Protein 5EON (pdb70)

Secondary structure (DSSP, 8-state):
-HHHHHHHHHHHHHHHHHHHHHHHHHHH-/-HHHHHHHHHHHHHHHHHHHHHHHHHHT-/-HHHHHHHHHHHHHHHHHHHHHHHHHHH-

Structure (mmCIF, N/CA/C/O backbone):
data_5EON
#
_entry.id   5EON
#
_cell.length_a   59.256
_cell.length_b   59.256
_cell.length_c   52.519
_cell.angle_alpha   90.00
_cell.angle_beta   90.00
_cell.angle_gamma   90.00
#
_symmetry.space_group_name_H-M   'P 42 21 2'
#
loop_
_entity.id
_entity.type
_entity.pdbx_description
1 polymer ACC-Hex
2 water water
#
loop_
_atom_site.group_PDB
_atom_site.id
_atom_site.type_symbol
_atom_site.label_atom_id
_atom_site.label_alt_id
_atom_site.label_comp_id
_atom_site.label_asym_id
_atom_site.label_entity_id
_atom_site.label_seq_id
_atom_site.pdbx_PDB_ins_code
_atom_site.Cartn_x
_atom_site.Cartn_y
_atom_site.Cartn_z
_atom_site.occupancy
_atom_site.B_iso_or_equiv
_atom_site.auth_seq_id
_atom_site.auth_comp_id
_atom_site.auth_asym_id
_atom_site.auth_atom_id
_atom_site.pdbx_PDB_model_num
ATOM 4 N N . GLU A 1 2 ? -16.305 -23.998 16.685 1.00 45.51 2 GLU A N 1
ATOM 5 C CA . GLU A 1 2 ? -14.870 -24.053 16.940 1.00 40.17 2 GLU A CA 1
ATOM 6 C C . GLU A 1 2 ? -14.102 -23.034 16.107 1.00 32.90 2 GLU A C 1
ATOM 7 O O . GLU A 1 2 ? -14.110 -23.091 14.877 1.00 32.26 2 GLU A O 1
ATOM 19 N N . LEU A 1 3 ? -13.430 -22.104 16.788 1.00 33.10 3 LEU A N 1
ATOM 20 C CA . LEU A 1 3 ? -12.535 -21.189 16.090 1.00 33.88 3 LEU A CA 1
ATOM 21 C C . LEU A 1 3 ? -11.416 -21.943 15.384 1.00 31.62 3 LEU A C 1
ATOM 22 O O . LEU A 1 3 ? -10.927 -21.492 14.343 1.00 31.00 3 LEU A O 1
ATOM 38 N N . LYS A 1 4 ? -10.995 -23.088 15.928 1.00 34.07 4 LYS A N 1
ATOM 39 C CA . LYS A 1 4 ? -9.991 -23.895 15.243 1.00 32.84 4 LYS A CA 1
ATOM 40 C C . LYS A 1 4 ? -10.491 -24.334 13.873 1.00 30.37 4 LYS A C 1
ATOM 41 O O . LYS A 1 4 ? -9.732 -24.332 12.896 1.00 29.43 4 LYS A O 1
ATOM 60 N N . ALA A 1 5 ? -11.767 -24.718 13.782 1.00 28.72 5 ALA A N 1
ATOM 61 C CA . ALA A 1 5 ? -12.340 -25.085 12.490 1.00 29.59 5 ALA A CA 1
ATOM 62 C C . ALA A 1 5 ? -12.449 -23.873 11.576 1.00 29.96 5 ALA A C 1
ATOM 63 O O . ALA A 1 5 ? -12.166 -23.964 10.375 1.00 27.73 5 ALA A O 1
ATOM 70 N N . ILE A 1 6 ? -12.860 -22.730 12.127 1.00 30.62 6 ILE A N 1
ATOM 71 C CA . ILE A 1 6 ? -12.958 -21.510 11.332 1.00 27.63 6 ILE A CA 1
ATOM 72 C C . ILE A 1 6 ? -11.598 -21.146 10.750 1.00 26.31 6 ILE A C 1
ATOM 73 O O . ILE A 1 6 ? -11.484 -20.802 9.569 1.00 26.68 6 ILE A O 1
ATOM 89 N N . ALA A 1 7 ? -10.544 -21.225 11.566 1.00 28.74 7 ALA A N 1
ATOM 90 C CA . ALA A 1 7 ? -9.205 -20.925 11.070 1.00 28.09 7 ALA A CA 1
ATOM 91 C C . ALA A 1 7 ? -8.829 -21.853 9.921 1.00 26.06 7 ALA A C 1
ATOM 92 O O . ALA A 1 7 ? -8.297 -21.410 8.897 1.00 24.65 7 ALA A O 1
ATOM 99 N N . GLN A 1 8 ? -9.101 -23.150 10.077 1.00 29.25 8 GLN A N 1
ATOM 100 C CA . GLN A 1 8 ? -8.763 -24.110 9.031 1.00 29.83 8 GLN A CA 1
ATOM 101 C C . GLN A 1 8 ? -9.565 -23.844 7.765 1.00 27.51 8 GLN A C 1
ATOM 102 O O . GLN A 1 8 ? -9.062 -24.024 6.649 1.00 28.23 8 GLN A O 1
ATOM 116 N N . GLU A 1 9 ? -10.818 -23.412 7.916 1.00 27.02 9 GLU A N 1
ATOM 117 C CA . GLU A 1 9 ? -11.655 -23.162 6.749 1.00 25.35 9 GLU A CA 1
ATOM 118 C C . GLU A 1 9 ? -11.188 -21.924 5.992 1.00 24.09 9 GLU A C 1
ATOM 119 O O . GLU A 1 9 ? -11.208 -21.903 4.756 1.00 25.13 9 GLU A O 1
ATOM 131 N N . PHE A 1 10 ? -10.746 -20.889 6.711 1.00 23.17 10 PHE A N 1
ATOM 132 C CA . PHE A 1 10 ? -10.178 -19.726 6.039 1.00 21.07 10 PHE A CA 1
ATOM 133 C C . PHE A 1 10 ? -8.855 -20.062 5.361 1.00 22.57 10 PHE A C 1
ATOM 134 O O . PHE A 1 10 ? -8.549 -19.506 4.301 1.00 24.56 10 PHE A O 1
ATOM 151 N N . LYS A 1 11 ? -8.061 -20.962 5.946 1.00 24.33 11 LYS A N 1
ATOM 152 C CA . LYS A 1 11 ? -6.839 -21.398 5.277 1.00 24.74 11 LYS A CA 1
ATOM 153 C C . LYS A 1 11 ? -7.160 -22.065 3.946 1.00 25.70 11 LYS A C 1
ATOM 154 O O . LYS A 1 11 ? -6.493 -21.808 2.937 1.00 24.55 11 LYS A O 1
ATOM 173 N N . ALA A 1 12 ? -8.187 -22.918 3.921 1.00 26.60 12 ALA A N 1
ATOM 174 C CA . ALA A 1 12 ? -8.603 -23.545 2.671 1.00 26.54 12 ALA A CA 1
ATOM 175 C C . ALA A 1 12 ? -9.109 -22.509 1.677 1.00 22.31 12 ALA A C 1
ATOM 176 O O . ALA A 1 12 ? -8.810 -22.587 0.480 1.00 24.36 12 ALA A O 1
ATOM 183 N N . ILE A 1 13 ? -9.886 -21.532 2.154 1.00 21.12 13 ILE A N 1
ATOM 184 C CA . ILE A 1 13 ? -10.401 -20.485 1.278 1.00 21.97 13 ILE A CA 1
ATOM 185 C C . ILE A 1 13 ? -9.251 -19.706 0.653 1.00 21.58 13 ILE A C 1
ATOM 186 O O . ILE A 1 13 ? -9.272 -19.389 -0.542 1.00 20.35 13 ILE A O 1
ATOM 202 N N . ALA A 1 14 ? -8.232 -19.382 1.452 1.00 23.84 14 ALA A N 1
ATOM 203 C CA . ALA A 1 14 ? -7.070 -18.682 0.915 1.00 23.12 14 ALA A CA 1
ATOM 204 C C . ALA A 1 14 ? -6.413 -19.489 -0.197 1.00 23.65 14 ALA A C 1
ATOM 205 O O . ALA A 1 14 ? -6.014 -18.933 -1.227 1.00 21.61 14 ALA A O 1
ATOM 212 N N . LYS A 1 15 ? -6.294 -20.806 -0.003 1.00 23.15 15 LYS A N 1
ATOM 213 C CA . LYS A 1 15 ? -5.694 -21.663 -1.019 1.00 25.29 15 LYS A CA 1
ATOM 214 C C . LYS A 1 15 ? -6.514 -21.654 -2.303 1.00 25.66 15 LYS A C 1
ATOM 215 O O . LYS A 1 15 ? -5.955 -21.595 -3.405 1.00 24.92 15 LYS A O 1
ATOM 234 N N . GLU A 1 16 ? -7.843 -21.709 -2.182 1.00 25.43 16 GLU A N 1
ATOM 235 C CA . GLU A 1 16 ? -8.694 -21.732 -3.368 1.00 22.73 16 GLU A CA 1
ATOM 236 C C . GLU A 1 16 ? -8.643 -20.405 -4.114 1.00 21.74 16 GLU A C 1
ATOM 237 O O . GLU A 1 16 ? -8.619 -20.383 -5.350 1.00 22.06 16 GLU A O 1
ATOM 249 N N . PHE A 1 17 ? -8.634 -19.286 -3.385 1.00 19.70 17 PHE A N 1
ATOM 250 C CA . PHE A 1 17 ? -8.518 -17.991 -4.047 1.00 21.44 17 PHE A CA 1
ATOM 251 C C . PHE A 1 17 ? -7.149 -17.814 -4.687 1.00 20.56 17 PHE A C 1
ATOM 252 O O . PHE A 1 17 ? -7.034 -17.143 -5.716 1.00 19.14 17 PHE A O 1
ATOM 269 N N . LYS A 1 18 ? -6.102 -18.400 -4.101 1.00 21.20 18 LYS A N 1
ATOM 270 C CA . LYS A 1 18 ? -4.797 -18.370 -4.752 1.00 21.76 18 LYS A CA 1
ATOM 271 C C . LYS A 1 18 ? -4.853 -19.074 -6.101 1.00 21.64 18 LYS A C 1
ATOM 272 O O . LYS A 1 18 ? -4.255 -18.610 -7.080 1.00 23.26 18 LYS A O 1
ATOM 291 N N . ALA A 1 19 ? -5.581 -20.190 -6.174 1.00 21.28 19 ALA A N 1
ATOM 292 C CA . ALA A 1 19 ? -5.731 -20.905 -7.436 1.00 19.90 19 ALA A CA 1
ATOM 293 C C . ALA A 1 19 ? -6.592 -20.120 -8.416 1.00 20.19 19 ALA A C 1
ATOM 294 O O . ALA A 1 19 ? -6.279 -20.053 -9.610 1.00 24.31 19 ALA A O 1
ATOM 301 N N . ILE A 1 20 ? -7.684 -19.527 -7.929 1.00 21.75 20 ILE A N 1
ATOM 302 C CA . ILE A 1 20 ? -8.535 -18.699 -8.783 1.00 20.35 20 ILE A CA 1
ATOM 303 C C . ILE A 1 20 ? -7.724 -17.554 -9.374 1.00 22.36 20 ILE A C 1
ATOM 304 O O . ILE A 1 20 ? -7.804 -17.267 -10.573 1.00 22.84 20 ILE A O 1
ATOM 320 N N . ALA A 1 21 ? -6.927 -16.882 -8.540 1.00 23.32 21 ALA A N 1
ATOM 321 C CA . ALA A 1 21 ? -6.094 -15.795 -9.043 1.00 22.43 21 ALA A CA 1
ATOM 322 C C . ALA A 1 21 ? -5.154 -16.289 -10.133 1.00 24.58 21 ALA A C 1
ATOM 323 O O . ALA A 1 21 ? -4.946 -15.606 -11.144 1.00 24.83 21 ALA A O 1
ATOM 330 N N . TRP A 1 22 ? -4.579 -17.478 -9.947 1.00 23.50 22 TRP A N 1
ATOM 331 C CA . TRP A 1 22 ? -3.671 -18.032 -10.942 1.00 24.58 22 TRP A CA 1
ATOM 332 C C . TRP A 1 22 ? -4.389 -18.296 -12.261 1.00 24.76 22 TRP A C 1
ATOM 333 O O . TRP A 1 22 ? -3.863 -17.984 -13.336 1.00 26.75 22 TRP A O 1
ATOM 354 N N . GLU A 1 23 ? -5.591 -18.873 -12.199 1.00 23.69 23 GLU A N 1
ATOM 355 C CA . GLU A 1 23 ? -6.319 -19.198 -13.422 1.00 23.93 23 GLU A CA 1
ATOM 356 C C . GLU A 1 23 ? -6.744 -17.938 -14.168 1.00 24.99 23 GLU A C 1
ATOM 357 O O . GLU A 1 23 ? -6.628 -17.873 -15.396 1.00 26.90 23 GLU A O 1
ATOM 369 N N . PHE A 1 24 ? -7.248 -16.929 -13.450 1.00 24.60 24 PHE A N 1
ATOM 370 C CA . PHE A 1 24 ? -7.611 -15.677 -14.108 1.00 25.11 24 PHE A CA 1
ATOM 37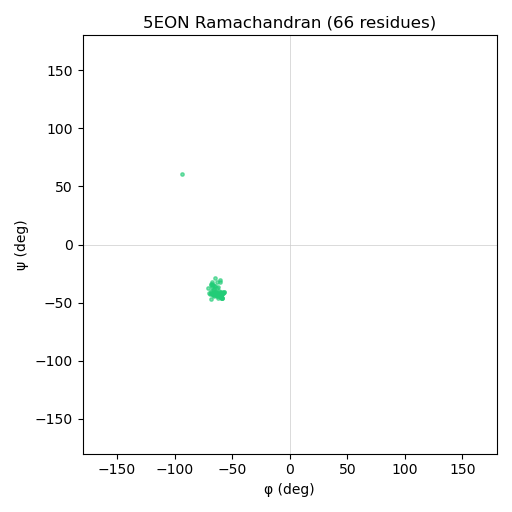1 C C . PHE A 1 24 ? -6.383 -14.967 -14.660 1.00 25.41 24 PHE A C 1
ATOM 372 O O . PHE A 1 24 ? -6.457 -14.335 -15.720 1.00 25.91 24 PHE A O 1
ATOM 389 N N . LYS A 1 25 ? -5.252 -15.054 -13.960 1.00 27.69 25 LYS A N 1
ATOM 390 C CA . LYS A 1 25 ? -4.011 -14.510 -14.497 1.00 28.20 25 LYS A CA 1
ATOM 391 C C . LYS A 1 25 ? -3.668 -15.153 -15.835 1.00 29.56 25 LYS A C 1
ATOM 392 O O . LYS A 1 25 ? -3.246 -14.467 -16.774 1.00 31.79 25 LYS A O 1
ATOM 411 N N . ALA A 1 26 ? -3.852 -16.471 -15.942 1.00 28.89 26 AL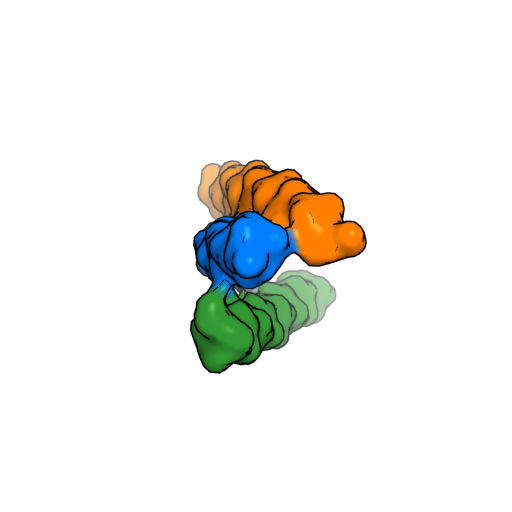A A N 1
ATOM 412 C CA . ALA A 1 26 ? -3.555 -17.166 -17.189 1.00 30.38 26 ALA A CA 1
ATOM 413 C C . ALA A 1 26 ? -4.547 -16.790 -18.282 1.00 30.70 26 ALA A C 1
ATOM 414 O O . ALA A 1 26 ? -4.155 -16.581 -19.435 1.00 32.08 26 ALA A O 1
ATOM 421 N N . ILE A 1 27 ? -5.836 -16.709 -17.944 1.00 29.26 27 ILE A N 1
ATOM 422 C CA . ILE A 1 27 ? -6.838 -16.293 -18.923 1.00 28.99 27 ILE A CA 1
ATOM 423 C C . ILE A 1 27 ? -6.541 -14.882 -19.417 1.00 29.86 27 ILE A C 1
ATOM 424 O O . ILE A 1 27 ? -6.607 -14.602 -20.620 1.00 33.37 27 ILE A O 1
ATOM 440 N N . ALA A 1 28 ? -6.212 -13.971 -18.498 1.00 29.92 28 ALA A N 1
ATOM 441 C CA . ALA A 1 28 ? -5.928 -12.594 -18.889 1.00 32.64 28 ALA A CA 1
ATOM 442 C C . ALA A 1 28 ? -4.713 -12.521 -19.803 1.00 36.31 28 ALA A C 1
ATOM 443 O O . ALA A 1 28 ? -4.722 -11.796 -20.805 1.00 38.94 28 ALA A O 1
ATOM 450 N N . GLN A 1 29 ? -3.660 -13.262 -19.476 1.00 35.57 29 GLN A N 1
ATOM 451 C CA . GLN A 1 29 ? -2.445 -13.275 -20.282 1.00 38.11 29 GLN A CA 1
ATOM 452 C C . GLN A 1 29 ? -2.707 -13.866 -21.666 1.00 47.67 29 GLN A C 1
ATOM 453 O O . GLN A 1 29 ? -2.047 -13.507 -22.641 1.00 45.97 29 GLN A O 1
ATOM 467 N N . LYS A 1 30 ? -3.682 -14.766 -21.740 1.00 41.76 30 LYS A N 1
ATOM 468 C CA . LYS A 1 30 ? -3.977 -15.370 -22.855 1.00 58.78 30 LYS A CA 1
ATOM 469 C C . LYS A 1 30 ? -4.579 -14.463 -23.965 1.00 64.01 30 LYS A C 1
ATOM 470 O O . LYS A 1 30 ? -4.282 -14.630 -25.119 1.00 66.78 30 LYS A O 1
ATOM 495 N N . GLU B 1 2 ? -9.425 -5.629 -17.908 1.00 63.12 2 GLU B N 1
ATOM 496 C CA . GLU B 1 2 ? -10.292 -5.951 -16.783 1.00 47.58 2 GLU B CA 1
ATOM 497 C C . GLU B 1 2 ? -9.864 -7.256 -16.121 1.00 36.67 2 GLU B C 1
ATOM 498 O O . GLU B 1 2 ? -9.754 -7.325 -14.899 1.00 34.37 2 GLU B O 1
ATOM 510 N N . LEU B 1 3 ? -9.625 -8.290 -16.933 1.00 35.04 3 LEU B N 1
ATOM 511 C CA . LEU B 1 3 ? -9.263 -9.592 -16.379 1.00 34.69 3 LEU B CA 1
ATOM 512 C C . LEU B 1 3 ? -7.929 -9.529 -15.646 1.00 31.60 3 LEU B C 1
ATOM 513 O O . LEU B 1 3 ? -7.751 -10.181 -14.611 1.00 29.86 3 LEU B O 1
ATOM 529 N N A LYS B 1 4 ? -6.974 -8.756 -16.171 0.64 34.29 4 LYS B N 1
ATOM 530 N N B LYS B 1 4 ? -6.975 -8.756 -16.170 0.36 34.11 4 LYS B N 1
ATOM 531 C CA A LYS B 1 4 ? -5.709 -8.570 -15.469 0.64 36.78 4 LYS B CA 1
ATOM 532 C CA B LYS B 1 4 ? -5.710 -8.573 -15.466 0.36 36.80 4 LYS B CA 1
ATOM 533 C C A LYS B 1 4 ? -5.940 -7.996 -14.077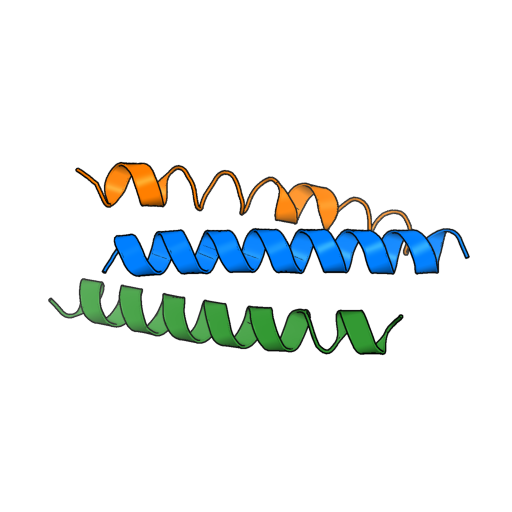 0.64 32.44 4 LYS B C 1
ATOM 534 C C B LYS B 1 4 ? -5.940 -7.995 -14.076 0.36 32.48 4 LYS B C 1
ATOM 535 O O A LYS B 1 4 ? -5.352 -8.465 -13.095 0.64 30.19 4 LYS B O 1
ATOM 536 O O B LYS B 1 4 ? -5.350 -8.461 -13.093 0.36 29.87 4 LYS B O 1
ATOM 573 N N . ALA B 1 5 ? -6.801 -6.980 -13.974 1.00 32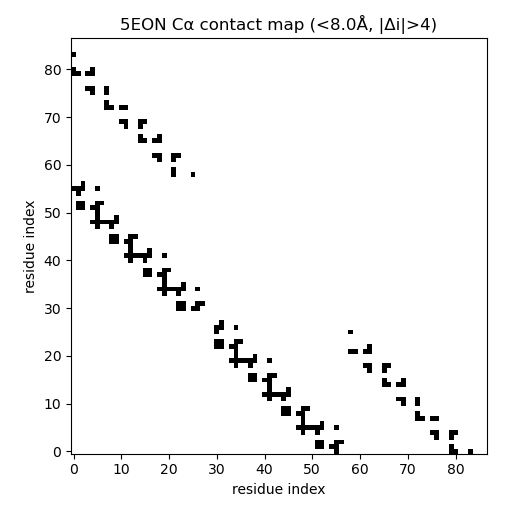.74 5 ALA B N 1
ATOM 574 C CA . ALA B 1 5 ? -7.093 -6.382 -12.677 1.00 31.23 5 ALA B CA 1
ATOM 575 C C . ALA B 1 5 ? -7.804 -7.370 -11.762 1.00 29.58 5 ALA B C 1
ATOM 576 O O . ALA B 1 5 ? -7.523 -7.424 -10.560 1.00 28.68 5 ALA B O 1
ATOM 583 N N . ILE B 1 6 ? -8.734 -8.156 -12.310 1.00 28.38 6 ILE B N 1
ATOM 584 C CA . ILE B 1 6 ? -9.421 -9.166 -11.509 1.00 24.93 6 ILE B CA 1
ATOM 585 C C . ILE B 1 6 ? -8.418 -10.168 -10.951 1.00 23.09 6 ILE B C 1
ATOM 586 O O . ILE B 1 6 ? -8.481 -10.541 -9.774 1.00 25.68 6 ILE B O 1
ATOM 602 N N . ALA B 1 7 ? -7.478 -10.619 -11.784 1.00 25.74 7 ALA B N 1
ATOM 603 C CA . ALA B 1 7 ? -6.473 -11.567 -11.315 1.00 24.45 7 ALA B CA 1
ATOM 604 C C . ALA B 1 7 ? -5.672 -10.989 -10.156 1.00 26.17 7 ALA B C 1
ATOM 605 O O . ALA B 1 7 ? -5.397 -11.687 -9.173 1.00 25.66 7 ALA B O 1
ATOM 612 N N . GLN B 1 8 ? -5.290 -9.714 -10.251 1.00 27.53 8 GLN B N 1
ATOM 613 C CA . GLN B 1 8 ? -4.526 -9.090 -9.176 1.00 30.87 8 GLN B CA 1
ATOM 614 C C . GLN B 1 8 ? -5.373 -8.915 -7.924 1.00 26.51 8 GLN B C 1
ATOM 615 O O . GLN B 1 8 ? -4.876 -9.079 -6.804 1.00 28.72 8 GLN B O 1
ATOM 629 N N A GLU B 1 9 ? -6.655 -8.576 -8.083 0.56 26.51 9 GLU B N 1
ATOM 630 N N B GLU B 1 9 ? -6.654 -8.581 -8.097 0.44 26.40 9 GLU B N 1
ATOM 631 C CA A GLU B 1 9 ? -7.513 -8.414 -6.914 0.56 25.67 9 GLU B CA 1
ATOM 632 C CA B GLU B 1 9 ? -7.545 -8.411 -6.955 0.44 25.73 9 GLU B CA 1
ATOM 633 C C A GLU B 1 9 ? -7.727 -9.743 -6.201 0.56 24.44 9 GLU B C 1
ATOM 634 C C B GLU B 1 9 ? -7.750 -9.729 -6.216 0.44 24.40 9 GLU B C 1
ATOM 635 O O A GLU B 1 9 ? -7.724 -9.797 -4.966 0.56 24.30 9 GLU B O 1
ATOM 636 O O B GLU B 1 9 ? -7.765 -9.760 -4.980 0.44 24.53 9 GLU B O 1
ATOM 659 N N . PHE B 1 10 ? -7.906 -10.830 -6.956 1.00 22.93 10 PHE B N 1
ATOM 660 C CA . PHE B 1 10 ? -8.026 -12.139 -6.322 1.00 21.51 10 PHE B CA 1
ATOM 661 C C . PHE B 1 10 ? -6.721 -12.550 -5.654 1.00 21.04 10 PHE B C 1
ATOM 662 O O . PHE B 1 10 ? -6.745 -13.219 -4.616 1.00 21.57 10 PHE B O 1
ATOM 679 N N . LYS B 1 11 ? -5.578 -12.166 -6.228 1.00 22.92 11 LYS B N 1
ATOM 680 C CA . LYS B 1 11 ? -4.300 -12.456 -5.586 1.00 22.23 11 LYS B CA 1
ATOM 681 C C . LYS B 1 11 ? -4.204 -11.765 -4.232 1.00 25.43 11 LYS B C 1
ATOM 682 O O . LYS B 1 11 ? -3.769 -12.370 -3.245 1.00 24.05 11 LYS B O 1
ATOM 701 N N . ALA B 1 12 ? -4.613 -10.496 -4.166 1.00 25.38 12 ALA B N 1
ATOM 702 C CA . ALA B 1 12 ? -4.590 -9.771 -2.899 1.00 27.52 12 ALA B CA 1
ATOM 703 C C . ALA B 1 12 ? -5.592 -10.355 -1.912 1.00 25.50 12 ALA B C 1
ATOM 704 O O . ALA B 1 12 ? -5.308 -10.446 -0.712 1.00 26.49 12 ALA B O 1
ATOM 711 N N . ILE B 1 13 ? -6.772 -10.748 -2.398 1.00 22.18 13 ILE B N 1
ATOM 712 C CA . ILE B 1 13 ? -7.770 -11.378 -1.538 1.00 23.10 13 ILE B CA 1
ATOM 713 C C . ILE B 1 13 ? -7.219 -12.665 -0.939 1.00 22.15 13 ILE B C 1
ATOM 714 O O . ILE B 1 13 ? -7.406 -12.944 0.251 1.00 23.84 13 ILE B O 1
ATOM 730 N N . ALA B 1 14 ? -6.540 -13.475 -1.756 1.00 23.01 14 ALA B N 1
ATOM 731 C CA . ALA B 1 14 ? -5.975 -14.721 -1.254 1.00 21.59 14 ALA B CA 1
ATOM 732 C C . ALA B 1 14 ? -5.006 -14.453 -0.110 1.00 20.66 14 ALA B C 1
ATOM 733 O O . ALA B 1 14 ? -5.051 -15.119 0.930 1.00 21.89 14 ALA B O 1
ATOM 740 N N . LYS B 1 15 ? -4.122 -13.468 -0.285 1.00 23.88 15 LYS B N 1
ATOM 741 C CA . LYS B 1 15 ? -3.161 -13.145 0.764 1.00 26.47 15 LYS B CA 1
ATOM 742 C C . LYS B 1 15 ? -3.865 -12.677 2.033 1.00 24.96 15 LYS B C 1
ATOM 743 O O . LYS B 1 15 ? -3.429 -12.993 3.147 1.00 29.23 15 LYS B O 1
ATOM 762 N N A GLU B 1 16 ? -4.957 -11.925 1.882 0.52 23.00 16 GLU B N 1
ATOM 763 N N B GLU B 1 16 ? -4.963 -11.933 1.889 0.48 22.98 16 GLU B N 1
ATOM 764 C CA A GLU B 1 16 ? -5.672 -11.405 3.043 0.52 24.58 16 GLU B CA 1
ATOM 765 C CA B GLU B 1 16 ? -5.654 -11.417 3.066 0.48 24.40 16 GLU B CA 1
ATOM 766 C C A GLU B 1 16 ? -6.381 -12.518 3.805 0.52 22.75 16 GLU B C 1
ATOM 767 C C B GLU B 1 16 ? -6.381 -12.526 3.815 0.48 22.80 16 GLU B C 1
ATOM 768 O O A GLU B 1 16 ? -6.385 -12.523 5.041 0.52 24.11 16 GLU B O 1
ATOM 769 O O B GLU B 1 16 ? -6.401 -12.534 5.051 0.48 23.95 16 GLU B O 1
ATOM 792 N N . PHE B 1 17 ? -6.990 -13.470 3.092 1.00 21.67 17 PHE B N 1
ATOM 793 C CA . PHE B 1 17 ? -7.605 -14.607 3.769 1.00 21.16 17 PHE B CA 1
ATOM 794 C C . PHE B 1 17 ? -6.551 -15.483 4.431 1.00 22.99 17 PHE B C 1
ATOM 795 O O . PHE B 1 17 ? -6.816 -16.088 5.474 1.00 25.11 17 PHE B O 1
ATOM 812 N N . LYS B 1 18 ? -5.354 -15.560 3.843 1.00 24.99 18 LYS B N 1
ATOM 813 C CA . LYS B 1 18 ? -4.253 -16.264 4.492 1.00 25.95 18 LYS B CA 1
ATOM 814 C C . LYS B 1 18 ? -3.906 -15.613 5.825 1.00 26.26 18 LYS B C 1
ATOM 815 O O . LYS B 1 18 ? -3.663 -16.306 6.820 1.00 27.11 18 LYS B O 1
ATOM 834 N N . ALA B 1 19 ? -3.884 -14.279 5.863 1.00 27.04 19 ALA B N 1
ATOM 835 C CA . ALA B 1 19 ? -3.604 -13.572 7.109 1.00 29.06 19 ALA B CA 1
ATOM 836 C C . ALA B 1 19 ? -4.732 -13.757 8.115 1.00 28.23 19 ALA B C 1
ATOM 837 O O . ALA B 1 19 ? -4.480 -13.965 9.308 1.00 30.09 19 ALA B O 1
ATOM 844 N N . ILE B 1 20 ? -5.982 -13.678 7.653 1.00 26.45 20 ILE B N 1
ATOM 845 C CA . ILE B 1 20 ? -7.126 -13.894 8.537 1.00 26.42 20 ILE B CA 1
ATOM 846 C C . ILE B 1 20 ? -7.060 -15.282 9.156 1.00 26.86 20 ILE B C 1
ATOM 847 O O . ILE B 1 20 ? -7.270 -15.455 10.363 1.00 26.99 20 ILE B O 1
ATOM 863 N N . ALA B 1 21 ? -6.788 -16.298 8.333 1.00 25.93 21 ALA B N 1
ATOM 864 C CA . ALA B 1 21 ? -6.674 -17.656 8.853 1.00 26.41 21 ALA B CA 1
ATOM 865 C C . ALA B 1 21 ? -5.635 -17.727 9.960 1.00 27.11 21 ALA B C 1
ATOM 866 O O . ALA B 1 21 ? -5.846 -18.393 10.979 1.00 28.63 21 ALA B O 1
ATOM 873 N N A TRP B 1 22 ? -4.512 -17.031 9.782 0.45 28.21 22 TRP B N 1
ATOM 874 N N B TRP B 1 22 ? -4.497 -17.047 9.781 0.55 28.40 22 TRP B N 1
ATOM 875 C CA A TRP B 1 22 ? -3.465 -17.054 10.793 0.45 29.77 22 TRP B CA 1
ATOM 876 C CA B TRP B 1 22 ? -3.458 -17.062 10.807 0.55 29.72 22 TRP B CA 1
ATOM 877 C C A TRP B 1 22 ? -3.924 -16.386 12.083 0.45 30.56 22 TRP B C 1
ATOM 878 C C B TRP B 1 22 ? -3.937 -16.395 12.091 0.55 30.49 22 TRP B C 1
ATOM 879 O O A TRP B 1 22 ? -3.620 -16.868 13.181 0.45 32.10 22 TRP B O 1
ATOM 880 O O B TRP B 1 22 ? -3.661 -16.884 13.193 0.55 31.60 22 TRP B O 1
ATOM 921 N N . GLU B 1 23 ? -4.654 -15.274 11.971 1.00 29.30 23 GLU B N 1
ATOM 922 C CA . GLU B 1 23 ? -5.132 -14.581 13.163 1.00 28.77 23 GLU B CA 1
ATOM 923 C C . GLU B 1 23 ? -6.138 -15.433 13.928 1.00 26.70 23 GLU B C 1
ATOM 924 O O . GLU B 1 23 ? -6.081 -15.512 15.160 1.00 30.34 23 GLU B O 1
ATOM 936 N N . PHE B 1 24 ? -7.070 -16.076 13.221 1.00 26.96 24 PHE B N 1
ATOM 937 C CA . PHE B 1 24 ? -8.014 -16.959 13.897 1.00 27.52 24 PHE B CA 1
ATOM 938 C C . PHE B 1 24 ? -7.301 -18.162 14.500 1.00 30.80 24 PHE B C 1
ATOM 939 O O . PHE B 1 24 ? -7.652 -18.612 15.596 1.00 32.02 24 PHE B O 1
ATOM 956 N N . LYS B 1 25 ? -6.302 -18.699 13.799 1.00 31.43 25 LYS B N 1
ATOM 957 C CA . LYS B 1 25 ? -5.497 -19.773 14.372 1.00 36.16 25 LYS B CA 1
ATOM 958 C C . LYS B 1 25 ? -4.870 -19.336 15.689 1.00 39.33 25 LYS B C 1
ATOM 959 O O . LYS B 1 25 ? -4.834 -20.107 16.655 1.00 40.41 25 LYS B O 1
ATOM 978 N N . ALA B 1 26 ? -4.382 -18.095 15.751 1.00 41.59 26 ALA B N 1
ATOM 979 C CA . ALA B 1 26 ? -3.801 -17.587 16.989 1.00 46.06 26 ALA B CA 1
ATOM 980 C C . ALA B 1 26 ? -4.847 -17.500 18.092 1.00 44.71 26 ALA B C 1
ATOM 981 O O . ALA B 1 26 ? -4.579 -17.864 19.243 1.00 46.57 26 ALA B O 1
ATOM 988 N N . ILE B 1 27 ? -6.048 -17.015 17.764 1.00 42.44 27 ILE B N 1
ATOM 989 C CA . ILE B 1 27 ? -7.113 -16.947 18.760 1.00 46.48 27 ILE B CA 1
ATOM 990 C C . ILE B 1 27 ? -7.571 -18.347 19.146 1.00 49.86 27 ILE B C 1
ATOM 991 O O . ILE B 1 27 ? -7.936 -18.592 20.302 1.00 55.26 27 ILE B O 1
ATOM 1007 N N . ALA B 1 28 ? -7.564 -19.285 18.195 1.00 47.07 28 ALA B N 1
ATOM 1008 C CA . ALA B 1 28 ? -8.055 -20.630 18.475 1.00 51.60 28 ALA B CA 1
ATOM 1009 C C . ALA B 1 28 ? -7.167 -21.347 19.483 1.00 56.54 28 ALA B C 1
ATOM 1010 O O . ALA B 1 28 ? -7.670 -21.997 20.407 1.00 57.81 28 ALA B O 1
ATOM 1017 N N . GLN B 1 29 ? -5.850 -21.248 19.324 1.00 65.35 29 GLN B N 1
ATOM 1018 C CA . GLN B 1 29 ? -4.927 -21.864 20.271 1.00 82.66 29 GLN B CA 1
ATOM 1019 C C . GLN B 1 29 ? -4.530 -20.857 21.345 1.00 99.63 29 GLN B C 1
ATOM 1020 O O . GLN B 1 29 ? -3.356 -20.515 21.496 1.00 100.04 29 GLN B O 1
ATOM 1034 N N . LYS B 1 30 ? -5.536 -20.389 22.080 1.00 75.24 30 LYS B N 1
ATOM 1035 C CA . LYS B 1 30 ? -5.348 -19.592 23.093 1.00 86.06 30 LYS B CA 1
ATOM 1036 C C . LYS B 1 30 ? -5.104 -20.344 24.429 1.00 87.87 30 LYS B C 1
ATOM 1037 O O . LYS B 1 30 ? -6.051 -20.733 25.062 1.00 89.24 30 LYS B O 1
ATOM 1062 N N . GLU C 1 2 ? -8.194 -22.189 -16.945 1.00 37.93 2 GLU C N 1
ATOM 1063 C CA . GLU C 1 2 ? -9.358 -23.039 -17.175 1.00 31.57 2 GLU C CA 1
ATOM 1064 C C . GLU C 1 2 ? -10.563 -22.568 -16.368 1.00 28.71 2 GLU C C 1
ATOM 1065 O O . GLU C 1 2 ? -10.538 -22.572 -15.137 1.00 27.69 2 GLU C O 1
ATOM 1077 N N . LEU C 1 3 ? -11.623 -22.166 -17.074 1.00 30.66 3 LEU C N 1
ATOM 1078 C CA . LEU C 1 3 ? -12.852 -21.766 -16.398 1.00 27.28 3 LEU C CA 1
ATOM 1079 C C . LEU C 1 3 ? -13.430 -22.905 -15.568 1.00 28.10 3 LEU C C 1
ATOM 1080 O O . LEU C 1 3 ? -14.049 -22.660 -14.528 1.00 28.17 3 LEU C O 1
ATOM 1096 N N . LYS C 1 4 ? -13.249 -24.152 -16.007 1.00 30.37 4 LYS C N 1
ATOM 1097 C CA . LYS C 1 4 ? -13.728 -25.281 -15.217 1.00 30.09 4 LYS C CA 1
ATOM 1098 C C . LYS C 1 4 ? -13.020 -25.345 -13.870 1.00 28.00 4 LYS C C 1
ATOM 1099 O O . LYS C 1 4 ? -13.635 -25.686 -12.853 1.00 25.18 4 LYS C O 1
ATOM 1118 N N . ALA C 1 5 ? -11.723 -25.023 -13.843 1.00 27.30 5 ALA C N 1
ATOM 1119 C CA . ALA C 1 5 ? -10.997 -24.964 -12.580 1.00 25.20 5 ALA C CA 1
ATOM 1120 C C . ALA C 1 5 ? -11.530 -23.848 -11.694 1.00 23.11 5 ALA C C 1
ATOM 1121 O O . ALA C 1 5 ? -11.714 -24.039 -10.487 1.00 24.59 5 ALA C O 1
ATOM 1128 N N . ILE C 1 6 ? -11.786 -22.676 -12.278 1.00 21.75 6 ILE C N 1
ATOM 1129 C CA . ILE C 1 6 ? -12.331 -21.559 -11.512 1.00 20.43 6 ILE C CA 1
ATOM 1130 C C . ILE C 1 6 ? -13.675 -21.943 -10.906 1.00 21.52 6 ILE C C 1
ATOM 1131 O O . ILE C 1 6 ? -13.937 -21.693 -9.724 1.00 21.68 6 ILE C O 1
ATOM 1147 N N . ALA C 1 7 ? -14.549 -22.555 -11.709 1.00 24.73 7 ALA C N 1
ATOM 1148 C CA . ALA C 1 7 ? -15.857 -22.957 -11.205 1.00 21.75 7 ALA C CA 1
ATOM 1149 C C . ALA C 1 7 ? -15.725 -23.935 -10.047 1.00 22.61 7 ALA C C 1
ATOM 1150 O O . ALA C 1 7 ? -16.429 -2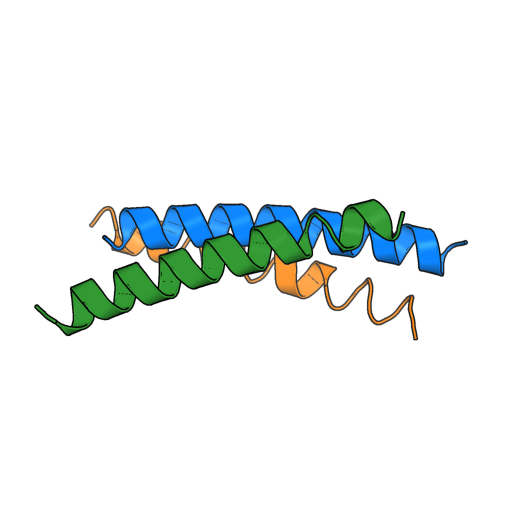3.815 -9.039 1.00 23.37 7 ALA C O 1
ATOM 1157 N N A GLN C 1 8 ? -14.823 -24.911 -10.165 0.45 23.25 8 GLN C N 1
ATOM 1158 N N B GLN C 1 8 ? -14.834 -24.922 -10.186 0.55 22.96 8 GLN C N 1
ATOM 1159 C CA A GLN C 1 8 ? -14.665 -25.887 -9.093 0.45 24.60 8 GLN C CA 1
ATOM 1160 C CA B GLN C 1 8 ? -14.613 -25.899 -9.124 0.55 24.52 8 GLN C CA 1
ATOM 1161 C C A GLN C 1 8 ? -14.082 -25.241 -7.842 0.45 22.25 8 GLN C C 1
ATOM 1162 C C B GLN C 1 8 ? -14.097 -25.227 -7.859 0.55 22.46 8 GLN C C 1
ATOM 1163 O O A GLN C 1 8 ? -14.434 -25.621 -6.719 0.45 22.68 8 GLN C O 1
ATOM 1164 O O B GLN C 1 8 ? -14.506 -25.579 -6.745 0.55 22.52 8 GLN C O 1
ATOM 1191 N N . GLU C 1 9 ? -13.193 -24.260 -8.013 1.00 22.27 9 GLU C N 1
ATOM 1192 C CA . GLU C 1 9 ? -12.612 -23.594 -6.855 1.00 20.05 9 GLU C CA 1
ATOM 1193 C C . GLU C 1 9 ? -13.646 -22.726 -6.145 1.00 20.61 9 GLU C C 1
ATOM 1194 O O . GLU C 1 9 ? -13.680 -22.680 -4.911 1.00 20.01 9 GLU C O 1
ATOM 1206 N N . PHE C 1 10 ? -14.517 -22.052 -6.901 1.00 18.91 10 PHE C N 1
ATOM 1207 C CA . PHE C 1 10 ? -15.591 -21.302 -6.260 1.00 17.23 10 PHE C CA 1
ATOM 1208 C C . PHE C 1 10 ? -16.581 -22.228 -5.567 1.00 20.58 10 PHE C C 1
ATOM 1209 O O . PHE C 1 10 ? -17.126 -21.871 -4.517 1.00 19.18 10 PHE C O 1
ATOM 1226 N N . LYS C 1 11 ? -16.834 -23.410 -6.133 1.00 18.52 11 LYS C N 1
ATOM 1227 C CA . LYS C 1 11 ? -17.688 -24.378 -5.452 1.00 19.68 11 LYS C CA 1
ATOM 1228 C C . LYS C 1 11 ? -17.089 -24.775 -4.109 1.00 20.21 11 LYS C C 1
ATOM 1229 O O . LYS C 1 11 ? -17.802 -24.869 -3.103 1.00 21.87 11 LYS C O 1
ATOM 1248 N N . ALA C 1 12 ? -15.774 -25.004 -4.073 1.00 21.36 12 ALA C N 1
ATOM 1249 C CA . ALA C 1 12 ? -15.109 -25.318 -2.815 1.00 21.05 12 ALA C CA 1
ATOM 1250 C C . ALA C 1 12 ? -15.200 -24.152 -1.840 1.00 20.12 12 ALA C C 1
ATOM 1251 O O . ALA C 1 12 ? -15.446 -24.349 -0.644 1.00 21.55 12 ALA C O 1
ATOM 1258 N N . ILE C 1 13 ? -15.003 -22.929 -2.337 1.00 19.47 13 ILE C N 1
ATOM 1259 C CA . ILE C 1 13 ? -15.094 -21.744 -1.489 1.00 18.23 13 ILE C CA 1
ATOM 1260 C C . ILE C 1 13 ? -16.484 -21.637 -0.877 1.00 18.46 13 ILE C C 1
ATOM 1261 O O . ILE C 1 13 ? -16.632 -21.371 0.323 1.00 17.21 13 ILE C O 1
ATOM 1277 N N . ALA C 1 14 ? -17.526 -21.848 -1.687 1.00 21.32 14 ALA C N 1
ATOM 1278 C CA . ALA C 1 14 ? -18.888 -21.801 -1.168 1.00 19.79 14 ALA C CA 1
ATOM 1279 C C . ALA C 1 14 ? -19.080 -22.801 -0.037 1.00 20.77 14 ALA C C 1
ATOM 1280 O O . ALA C 1 14 ? -19.733 -22.498 0.969 1.00 20.21 14 ALA C O 1
ATOM 1287 N N . LYS C 1 15 ? -18.516 -24.002 -0.185 1.00 19.56 15 LYS C N 1
ATOM 1288 C CA . LYS C 1 15 ? -18.666 -25.027 0.841 1.00 22.47 15 LYS C CA 1
ATOM 1289 C C . LYS C 1 15 ? -17.932 -24.642 2.122 1.00 20.78 15 LYS C C 1
ATOM 1290 O O . LYS C 1 15 ? -18.413 -24.925 3.226 1.00 23.94 15 LYS C O 1
ATOM 1309 N N . GLU C 1 16 ? -16.766 -24.000 2.000 1.00 20.53 16 GLU C N 1
ATOM 1310 C CA . GLU C 1 16 ? -16.032 -23.579 3.188 1.00 22.41 16 GLU C CA 1
ATOM 1311 C C . GLU C 1 16 ? -16.764 -22.469 3.927 1.00 18.74 16 GLU C C 1
ATOM 1312 O O . GLU C 1 16 ? -16.825 -22.473 5.161 1.00 22.48 16 GLU C O 1
ATOM 1324 N N . PHE C 1 17 ? -17.321 -21.505 3.193 1.00 18.84 17 PHE C N 1
ATOM 1325 C CA . PHE C 1 17 ? -18.047 -20.427 3.849 1.00 19.74 17 PHE C CA 1
ATOM 1326 C C . PHE C 1 17 ? -19.330 -20.936 4.491 1.00 20.51 17 PHE C C 1
ATOM 1327 O O . PHE C 1 17 ? -19.737 -20.428 5.542 1.00 22.46 17 PHE C O 1
ATOM 1344 N N . LYS C 1 18 ? -19.978 -21.934 3.884 1.00 21.86 18 LYS C N 1
ATOM 1345 C CA . LYS C 1 18 ? -21.109 -22.580 4.542 1.00 22.19 18 LYS C CA 1
ATOM 1346 C C . LYS C 1 18 ? -20.687 -23.156 5.886 1.00 22.71 18 LYS C C 1
ATOM 1347 O O . LYS C 1 18 ? -21.405 -23.022 6.886 1.00 23.74 18 LYS C O 1
ATOM 1366 N N . ALA C 1 19 ? -19.510 -23.782 5.935 1.00 23.24 19 ALA C N 1
ATOM 1367 C CA . ALA C 1 19 ? -19.007 -24.328 7.189 1.00 23.95 19 ALA C CA 1
ATOM 1368 C C . ALA C 1 19 ? -18.680 -23.219 8.182 1.00 20.63 19 ALA C C 1
ATOM 1369 O O . ALA C 1 19 ? -18.983 -23.337 9.375 1.00 25.20 19 ALA C O 1
ATOM 1376 N N . ILE C 1 20 ? -18.056 -22.138 7.708 1.00 22.61 20 ILE C N 1
ATOM 1377 C CA . ILE C 1 20 ? -17.728 -21.016 8.586 1.00 20.13 20 ILE C CA 1
ATOM 1378 C C . ILE C 1 20 ? -18.995 -20.416 9.179 1.00 22.03 20 ILE C C 1
ATOM 1379 O O . ILE C 1 20 ? -19.058 -20.118 10.379 1.00 22.12 20 ILE C O 1
ATOM 1395 N N . ALA C 1 21 ? -20.026 -20.228 8.352 1.00 23.24 21 ALA C N 1
ATOM 1396 C CA . ALA C 1 21 ? -21.292 -19.710 8.857 1.00 23.23 21 ALA C CA 1
ATOM 1397 C C . ALA C 1 21 ? -21.863 -20.622 9.932 1.00 24.83 21 ALA C C 1
ATOM 1398 O O . ALA C 1 21 ? -22.376 -20.150 10.953 1.00 26.04 21 ALA C O 1
ATOM 1405 N N . TRP C 1 22 ? -21.776 -21.937 9.721 1.00 22.74 22 TRP C N 1
ATOM 1406 C CA . TRP C 1 22 ? -22.300 -22.891 10.689 1.00 24.77 22 TRP C CA 1
ATOM 1407 C C . TRP C 1 22 ? -21.541 -22.814 12.009 1.00 25.18 22 TRP C C 1
ATOM 1408 O O . TRP C 1 22 ? -22.142 -22.893 13.088 1.00 27.52 22 TRP C O 1
ATOM 1429 N N . GLU C 1 23 ? -20.217 -22.652 11.945 1.00 24.03 23 GLU C N 1
ATOM 1430 C CA . GLU C 1 23 ? -19.419 -22.582 13.164 1.00 26.87 23 GLU C CA 1
ATOM 1431 C C . GLU C 1 23 ? -19.712 -21.302 13.938 1.00 24.10 23 GLU C C 1
ATOM 1432 O O . GLU C 1 23 ? -19.916 -21.336 15.155 1.00 25.53 23 GLU C O 1
ATO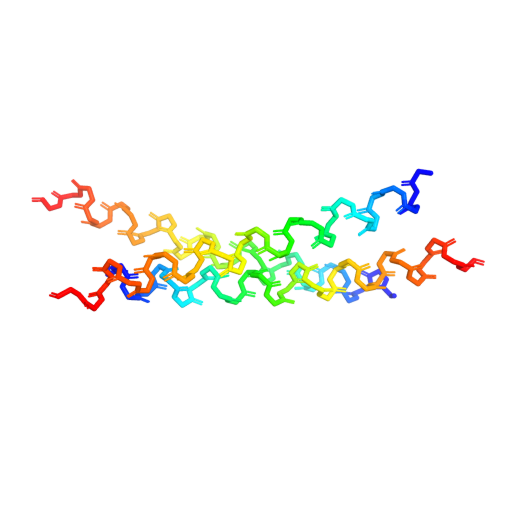M 1444 N N . PHE C 1 24 ? -19.734 -20.159 13.249 1.00 25.13 24 PHE C N 1
ATOM 1445 C CA . PHE C 1 24 ? -20.032 -18.905 13.932 1.00 25.80 24 PHE C CA 1
ATOM 1446 C C . PHE C 1 24 ? -21.438 -18.917 14.518 1.00 25.34 24 PHE C C 1
ATOM 1447 O O . PHE C 1 24 ? -21.670 -18.372 15.604 1.00 27.15 24 PHE C O 1
ATOM 1464 N N . LYS C 1 25 ? -22.392 -19.533 13.817 1.00 26.71 25 LYS C N 1
ATOM 1465 C CA . LYS C 1 25 ? -23.732 -19.677 14.377 1.00 28.57 25 LYS C CA 1
ATOM 1466 C C . LYS C 1 25 ? -23.696 -20.472 15.673 1.00 30.17 25 LYS C C 1
ATOM 1467 O O . LYS C 1 25 ? -24.353 -20.107 16.656 1.00 30.08 25 LYS C O 1
ATOM 1486 N N . ALA C 1 26 ? -22.929 -21.565 15.696 1.00 29.75 26 ALA C N 1
ATOM 1487 C CA . ALA C 1 26 ? -22.811 -22.364 16.910 1.00 31.66 26 ALA C CA 1
ATOM 1488 C C . ALA C 1 26 ? -22.152 -21.568 18.030 1.00 31.56 26 ALA C C 1
ATOM 1489 O O . ALA C 1 26 ? -22.571 -21.649 19.190 1.00 34.32 26 ALA C O 1
ATOM 1496 N N . ILE C 1 27 ? -21.115 -20.794 17.702 1.00 29.77 27 ILE C N 1
ATOM 1497 C CA . ILE C 1 27 ? -20.478 -19.942 18.704 1.00 32.73 27 ILE C CA 1
ATOM 1498 C C . ILE C 1 27 ? -21.475 -18.918 19.231 1.00 36.00 27 ILE C C 1
ATOM 1499 O O . ILE C 1 27 ? -21.58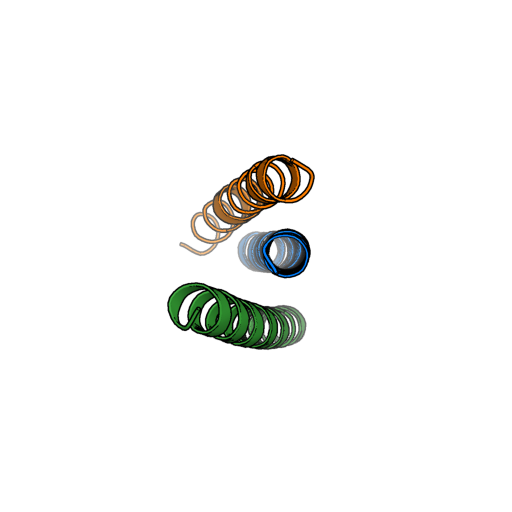4 -18.696 20.443 1.00 41.50 27 ILE C O 1
ATOM 1515 N N . ALA C 1 28 ? -22.218 -18.277 18.325 1.00 33.95 28 ALA C N 1
ATOM 1516 C CA . ALA C 1 28 ? -23.191 -17.273 18.741 1.00 34.51 28 ALA C CA 1
ATOM 1517 C C . ALA C 1 28 ? -24.290 -17.879 19.604 1.00 38.79 28 ALA C C 1
ATOM 1518 O O . ALA C 1 28 ? -24.819 -17.207 20.498 1.00 42.33 28 ALA C O 1
ATOM 1525 N N . GLN C 1 29 ? -24.646 -19.135 19.356 1.00 42.06 29 GLN C N 1
ATOM 1526 C CA . GLN C 1 29 ? -25.706 -19.804 20.107 1.00 56.62 29 GLN C CA 1
ATOM 1527 C C . GLN C 1 29 ? -25.348 -19.980 21.580 1.00 77.01 29 GLN C C 1
ATOM 1528 O O . GLN C 1 29 ? -26.189 -19.780 22.456 1.00 74.20 29 GLN C O 1
ATOM 1542 N N . LYS C 1 30 ? -24.102 -20.360 21.846 1.00 72.73 30 LYS C N 1
ATOM 1543 C CA . LYS C 1 30 ? -23.718 -20.586 23.073 1.00 90.68 30 LYS C CA 1
ATOM 1544 C C . LYS C 1 30 ? -23.764 -19.364 24.034 1.00 98.04 30 LYS C C 1
ATOM 1545 O O . LYS C 1 30 ? -23.971 -19.529 25.208 1.00 99.56 30 LYS C O 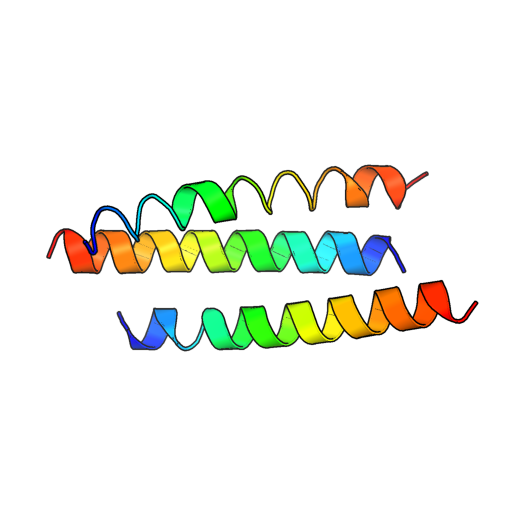1
#

Solvent-accessible surface area: 6756 Å² total; per-residue (Å²): 129,55,156,24,0,7,94,23,18,113,34,0,7,150,35,18,138,34,0,7,168,32,27,100,47,51,32,147,214,177,75,156,61,67,6,99,114,37,114,45,56,8,160,98,38,136,57,65,7,158,106,46,87,47,78,36,126,204,133,126,178,29,10,63,111,23,75,144,28,10,62,152,38,74,161,34,10,63,162,21,79,132,35,55,88,134,202

Radius of gyration: 14.43 Å; Cα contacts (8 Å, |Δi|>4): 119; chains: 3; bounding box: 23×20×46 Å

Sequence (87 aa):
ELKAIAQEFKAIAKEFKAIAWEFKAIAQKELKKAIAQEEFKAIAKEEFKAIAWWEFKAIAQKELKAIAQQEFKAIAKEFKAIAWEFKAIAQK

Foldseek 3Di:
DVVVVVVVVVVVVVVVVVVVVVVVVVVVD/DVVVVVVVVVVVVVVVVVVVVVVVVVVVD/DVVVVVVVVVVVVVVVVVVVVVVVVVVVD

B-factor: mean 40.16, std 20.03, range [17.21, 124.56]